Protein AF-H2XK84-F1 (afdb_monomer)

Nearest PDB structures (foldseek):
  4fd4-assembly2_B  TM=8.912E-01  e=1.181E-03  Aedes aegypti
  6dys-assembly1_A  TM=8.605E-01  e=3.946E-03  Drosophila melanogaster
  6v3t-assembly3_C  TM=7.833E-01  e=3.018E-03  Tribolium castaneum
  7ciu-assembly2_B  TM=8.821E-01  e=1.970E-02  Drosophila melanogaster
  7ciu-assembly1_A  TM=8.431E-01  e=1.409E-02  Drosophila melanogaster

Mean predicted aligned error: 5.49 Å

Structure (mmCIF, N/CA/C/O backbone):
data_AF-H2XK84-F1
#
_entry.id   AF-H2XK84-F1
#
loop_
_atom_site.group_PDB
_atom_site.id
_atom_site.type_symbol
_atom_site.label_atom_id
_atom_site.label_alt_id
_atom_site.label_comp_id
_atom_site.label_asym_id
_atom_site.label_entity_id
_atom_site.label_seq_id
_atom_site.pdbx_PDB_ins_code
_atom_site.Cartn_x
_atom_site.Cartn_y
_atom_site.Cartn_z
_atom_site.occupancy
_atom_site.B_iso_or_equiv
_atom_site.auth_seq_id
_atom_site.auth_comp_id
_atom_site.auth_asym_id
_atom_site.auth_atom_id
_atom_site.pdbx_PDB_model_num
ATOM 1 N N . MET A 1 1 ? 22.302 -5.373 -6.977 1.00 50.12 1 MET A N 1
ATOM 2 C CA . MET A 1 1 ? 20.837 -5.304 -6.804 1.00 50.12 1 MET A CA 1
ATOM 3 C C . MET A 1 1 ? 20.271 -5.908 -8.068 1.00 50.12 1 MET A C 1
ATOM 5 O O . MET A 1 1 ? 20.444 -5.278 -9.099 1.00 50.12 1 MET A O 1
ATOM 9 N N . ILE A 1 2 ? 19.759 -7.143 -8.014 1.00 53.50 2 ILE A N 1
ATOM 10 C CA . ILE A 1 2 ? 19.134 -7.768 -9.190 1.00 53.50 2 ILE A CA 1
ATOM 11 C C . ILE A 1 2 ? 18.001 -6.836 -9.599 1.00 53.50 2 ILE A C 1
ATOM 13 O O . ILE A 1 2 ? 17.136 -6.516 -8.777 1.00 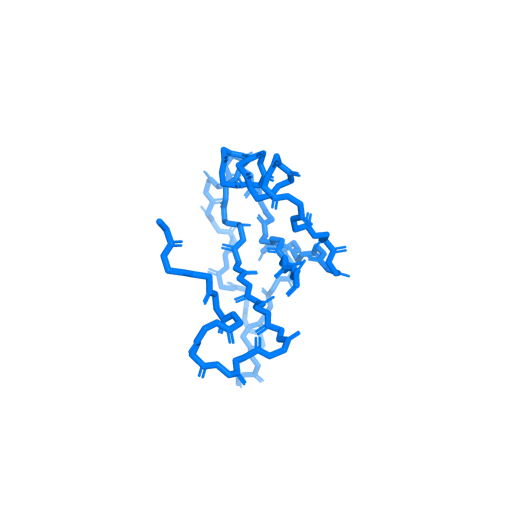53.50 2 ILE A O 1
ATOM 17 N N . LEU A 1 3 ? 18.081 -6.294 -10.807 1.00 67.75 3 LEU A N 1
ATOM 18 C CA . LEU A 1 3 ? 17.043 -5.405 -11.301 1.00 67.75 3 LEU A CA 1
ATOM 19 C C . LEU A 1 3 ? 15.837 -6.299 -11.601 1.00 67.75 3 LEU A C 1
ATOM 21 O O . LEU A 1 3 ? 15.995 -7.307 -12.274 1.00 67.75 3 LEU A O 1
ATOM 25 N N . PHE A 1 4 ? 14.635 -5.963 -11.131 1.00 72.88 4 PHE A N 1
ATOM 26 C CA . PHE A 1 4 ? 13.415 -6.729 -11.450 1.00 72.88 4 PHE A CA 1
ATOM 27 C C . PHE A 1 4 ? 13.245 -6.986 -12.964 1.00 72.88 4 PHE A C 1
ATOM 29 O O . PHE A 1 4 ? 12.737 -8.033 -13.359 1.00 72.88 4 PHE A O 1
ATOM 36 N N . ALA A 1 5 ? 13.785 -6.094 -13.799 1.00 73.69 5 ALA A N 1
ATOM 37 C CA . ALA A 1 5 ? 13.884 -6.255 -15.247 1.00 73.69 5 ALA A CA 1
ATOM 38 C C . ALA A 1 5 ? 14.711 -7.480 -15.696 1.00 73.69 5 ALA A C 1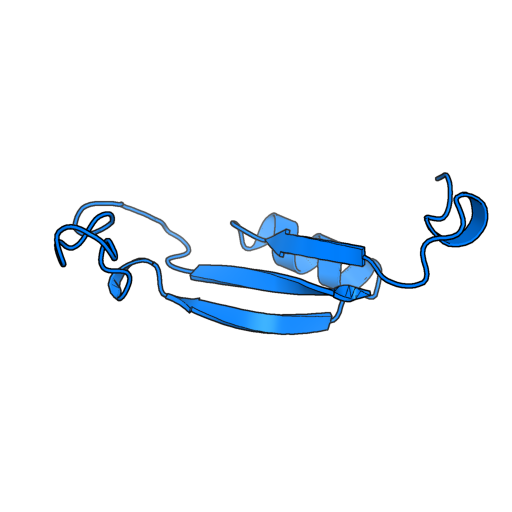
ATOM 40 O O . ALA A 1 5 ? 14.365 -8.116 -16.684 1.00 73.69 5 ALA A O 1
ATOM 41 N N . GLU A 1 6 ? 15.771 -7.859 -14.973 1.00 84.62 6 GLU A N 1
ATOM 42 C CA . GLU A 1 6 ? 16.589 -9.053 -15.266 1.00 84.62 6 GLU A CA 1
ATOM 43 C C . GLU A 1 6 ? 15.811 -10.355 -15.031 1.00 84.62 6 GLU A C 1
ATOM 45 O O . GLU A 1 6 ? 16.137 -11.390 -15.606 1.00 84.62 6 GLU A O 1
ATOM 50 N N . LEU A 1 7 ? 14.759 -10.295 -14.210 1.00 86.25 7 LEU A N 1
ATOM 51 C C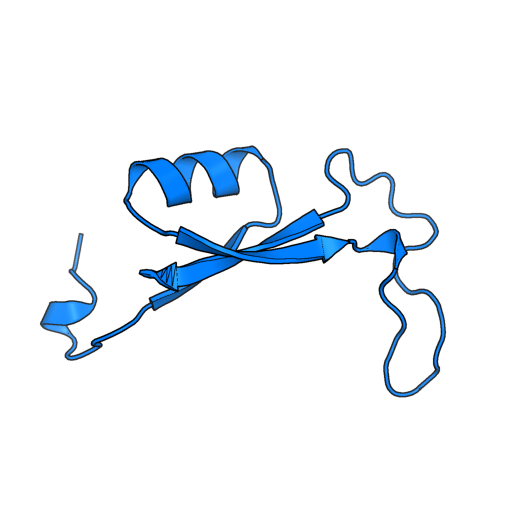A . LEU A 1 7 ? 13.818 -11.390 -13.978 1.00 86.25 7 LEU A CA 1
ATOM 52 C C . LEU A 1 7 ? 12.590 -11.317 -14.907 1.00 86.25 7 LEU A C 1
ATOM 54 O O . LEU A 1 7 ? 11.679 -12.128 -14.766 1.00 86.25 7 LEU A O 1
ATOM 58 N N . GLY A 1 8 ? 12.555 -10.359 -15.842 1.00 90.69 8 GLY A N 1
ATOM 59 C CA . GLY A 1 8 ? 11.458 -10.175 -16.795 1.00 90.69 8 GLY A CA 1
ATOM 60 C C . GLY A 1 8 ? 10.226 -9.461 -16.231 1.00 90.69 8 GLY A C 1
ATOM 61 O O . GLY A 1 8 ? 9.151 -9.576 -16.812 1.00 90.69 8 GLY A O 1
ATOM 62 N N . PHE A 1 9 ? 10.344 -8.747 -15.106 1.00 88.81 9 PHE A N 1
ATOM 63 C CA . PHE A 1 9 ? 9.245 -7.934 -14.581 1.00 88.81 9 PHE A CA 1
ATOM 64 C C . PHE A 1 9 ? 9.307 -6.500 -15.115 1.00 88.81 9 PHE A C 1
ATOM 66 O O . PHE A 1 9 ? 10.292 -5.792 -14.898 1.00 88.81 9 PHE A O 1
ATOM 73 N N . ASP A 1 10 ? 8.206 -6.056 -15.720 1.00 89.50 10 ASP A N 1
ATOM 74 C CA . ASP A 1 10 ? 8.050 -4.696 -16.258 1.00 89.50 10 ASP A CA 1
ATOM 75 C C . ASP A 1 10 ? 7.526 -3.685 -15.228 1.00 89.50 10 ASP A C 1
ATOM 77 O O . ASP A 1 10 ? 7.496 -2.483 -15.489 1.00 89.50 10 ASP A O 1
ATOM 81 N N . PHE A 1 11 ? 7.083 -4.161 -14.062 1.00 88.88 11 PHE A N 1
ATOM 82 C CA . PHE A 1 11 ? 6.574 -3.318 -12.987 1.00 88.88 11 PHE A CA 1
ATOM 83 C C . PHE A 1 11 ? 6.889 -3.911 -11.612 1.00 88.88 11 PHE A C 1
ATOM 85 O O . PHE A 1 11 ? 6.959 -5.126 -11.426 1.00 88.88 11 PHE A O 1
ATOM 92 N N . SER A 1 12 ? 7.020 -3.037 -10.621 1.00 91.50 12 SER A N 1
ATOM 93 C CA . SER A 1 12 ? 7.107 -3.390 -9.209 1.00 91.50 12 SER A CA 1
ATOM 94 C C . SER A 1 12 ? 6.118 -2.555 -8.410 1.00 91.50 12 SER A C 1
ATOM 96 O O . SER A 1 12 ? 5.995 -1.351 -8.622 1.00 91.50 12 SER A O 1
ATOM 98 N N . VAL A 1 13 ? 5.421 -3.188 -7.467 1.00 94.44 13 VAL A N 1
ATOM 99 C CA . VAL A 1 13 ? 4.515 -2.522 -6.526 1.00 94.44 13 VAL A CA 1
ATOM 100 C C . VAL A 1 13 ? 4.887 -2.901 -5.096 1.00 94.44 13 VAL A C 1
ATOM 102 O O . VAL A 1 13 ? 5.255 -4.042 -4.821 1.00 94.44 13 VAL A O 1
ATOM 105 N N . GLY A 1 14 ? 4.801 -1.941 -4.182 1.00 93.38 14 GLY A N 1
ATOM 106 C CA . GLY A 1 14 ? 5.111 -2.121 -2.770 1.00 93.38 14 GLY A CA 1
ATOM 107 C C . GLY A 1 14 ? 4.262 -1.223 -1.879 1.00 93.38 14 GLY A C 1
ATOM 108 O O . GLY A 1 14 ? 3.594 -0.298 -2.344 1.00 93.38 14 GLY A O 1
ATOM 109 N N . PHE A 1 15 ? 4.292 -1.498 -0.579 1.00 94.19 15 PHE A N 1
ATOM 110 C CA . PHE A 1 15 ? 3.549 -0.738 0.421 1.00 94.19 15 PHE A CA 1
ATOM 111 C C . PHE A 1 15 ? 4.519 -0.097 1.409 1.00 94.19 15 PHE A C 1
ATOM 113 O O . PHE A 1 15 ? 5.161 -0.785 2.201 1.00 94.19 15 PHE A O 1
ATOM 120 N N . ALA A 1 16 ? 4.587 1.231 1.407 1.00 93.94 16 ALA A N 1
ATOM 121 C CA . ALA A 1 16 ? 5.301 1.974 2.432 1.00 93.94 16 ALA A CA 1
ATOM 122 C C . ALA A 1 16 ? 4.377 2.203 3.633 1.00 93.94 16 ALA A C 1
ATOM 124 O O . ALA A 1 16 ? 3.455 3.023 3.581 1.00 93.94 16 ALA A O 1
ATOM 125 N N . THR A 1 17 ? 4.647 1.485 4.723 1.00 90.88 17 THR A N 1
ATOM 126 C CA . THR A 1 17 ? 3.897 1.538 5.992 1.00 90.88 17 THR A CA 1
ATOM 127 C C . THR A 1 17 ? 4.514 2.498 7.017 1.00 90.88 17 THR A C 1
ATOM 129 O O . THR A 1 17 ? 4.002 2.654 8.122 1.00 90.88 17 THR A O 1
ATOM 132 N N . SER A 1 18 ? 5.617 3.166 6.663 1.00 88.56 18 SER A N 1
ATOM 133 C CA . SER A 1 18 ? 6.277 4.186 7.481 1.00 88.56 18 SER A CA 1
ATOM 134 C C . SER A 1 18 ? 6.788 5.350 6.627 1.00 88.56 18 SER A C 1
ATOM 136 O O . SER A 1 18 ? 7.050 5.197 5.430 1.00 88.56 18 SER A O 1
ATOM 138 N N . GLU A 1 19 ? 7.010 6.513 7.243 1.00 88.25 19 GLU A N 1
ATOM 139 C CA . GLU A 1 19 ? 7.681 7.630 6.565 1.00 88.25 19 GLU A CA 1
ATOM 140 C C . GLU A 1 19 ? 9.090 7.259 6.100 1.00 88.25 19 GLU A C 1
ATOM 142 O O . GLU A 1 19 ? 9.500 7.628 5.000 1.00 88.25 19 GLU A O 1
ATOM 147 N N . LYS A 1 20 ? 9.821 6.465 6.892 1.00 91.44 20 LYS A N 1
ATOM 148 C CA . LYS A 1 20 ? 11.172 6.023 6.533 1.00 91.44 20 LYS A CA 1
ATOM 149 C C . LYS A 1 20 ? 11.167 5.187 5.251 1.00 91.44 20 LYS A C 1
ATOM 151 O O . LYS A 1 20 ? 11.964 5.468 4.359 1.00 91.44 20 LYS A O 1
ATOM 156 N N . SER A 1 21 ? 10.263 4.210 5.133 1.00 92.69 21 SER A N 1
ATOM 157 C CA . SER A 1 21 ? 10.113 3.419 3.901 1.00 92.69 21 SER A CA 1
ATOM 158 C C . SER A 1 21 ? 9.677 4.292 2.725 1.00 92.69 21 SER A C 1
ATOM 160 O O . SER A 1 21 ? 10.283 4.215 1.665 1.00 92.69 21 SER A O 1
ATOM 162 N N . LEU A 1 22 ? 8.724 5.211 2.933 1.00 93.12 22 LEU A N 1
ATOM 163 C CA . LEU A 1 22 ? 8.265 6.131 1.885 1.00 93.12 22 LEU A CA 1
ATOM 164 C C . LEU A 1 22 ? 9.417 6.973 1.314 1.00 93.12 22 LEU A C 1
ATOM 166 O O . LEU A 1 22 ? 9.494 7.202 0.107 1.00 93.12 22 LEU A O 1
ATOM 170 N N . MET A 1 23 ? 10.315 7.448 2.178 1.00 94.31 23 MET A N 1
ATOM 171 C CA . MET A 1 23 ? 11.472 8.238 1.761 1.00 94.31 23 MET A CA 1
ATOM 172 C C . MET A 1 23 ? 12.521 7.404 1.024 1.00 94.31 23 MET A C 1
ATOM 174 O O . MET A 1 23 ? 13.152 7.921 0.103 1.00 94.31 23 MET A O 1
ATOM 178 N N . ILE A 1 24 ? 12.711 6.137 1.402 1.00 95.00 24 ILE A N 1
ATOM 179 C CA . ILE A 1 24 ? 13.591 5.214 0.675 1.00 95.00 24 ILE A CA 1
ATOM 180 C C . ILE A 1 24 ? 13.024 4.960 -0.724 1.00 95.00 24 ILE A C 1
ATOM 182 O O . ILE A 1 24 ? 13.733 5.202 -1.697 1.00 95.00 24 ILE A O 1
ATOM 186 N N . ASP A 1 25 ? 11.746 4.590 -0.826 1.00 94.75 25 ASP A N 1
ATOM 187 C CA . ASP A 1 25 ? 11.063 4.288 -2.090 1.00 94.75 25 ASP A CA 1
ATOM 188 C C . ASP A 1 25 ? 11.149 5.460 -3.077 1.00 94.75 25 ASP A C 1
ATOM 190 O O . ASP A 1 25 ? 11.538 5.293 -4.236 1.00 94.75 25 ASP A O 1
ATOM 194 N N . LYS A 1 26 ? 10.890 6.685 -2.600 1.00 94.81 26 LYS A N 1
ATOM 195 C CA . LYS A 1 26 ? 11.047 7.904 -3.408 1.00 94.81 26 LYS A CA 1
ATOM 196 C C . LYS A 1 26 ? 12.478 8.094 -3.913 1.00 94.81 26 LYS A C 1
ATOM 198 O O . LYS A 1 26 ? 12.666 8.445 -5.075 1.00 94.81 26 LYS A O 1
ATOM 203 N N . LYS A 1 27 ? 13.491 7.859 -3.068 1.00 96.62 27 LYS A N 1
ATOM 204 C CA . LYS A 1 27 ? 14.909 7.998 -3.453 1.00 96.62 27 LYS A CA 1
ATOM 205 C C . LYS A 1 27 ? 15.324 6.999 -4.529 1.00 96.62 27 LYS A C 1
ATOM 207 O O . LYS A 1 27 ? 16.160 7.332 -5.361 1.00 96.62 27 LYS A O 1
ATOM 212 N N . ILE A 1 28 ? 14.742 5.801 -4.529 1.00 92.75 28 ILE A N 1
ATOM 213 C CA . ILE A 1 28 ? 15.025 4.769 -5.537 1.00 92.75 28 ILE A CA 1
ATOM 214 C C . ILE A 1 28 ? 14.111 4.868 -6.770 1.00 92.75 28 ILE A C 1
ATOM 216 O O . ILE A 1 28 ? 14.182 4.015 -7.657 1.00 92.75 28 ILE A O 1
ATOM 220 N N . GLY A 1 29 ? 13.291 5.919 -6.868 1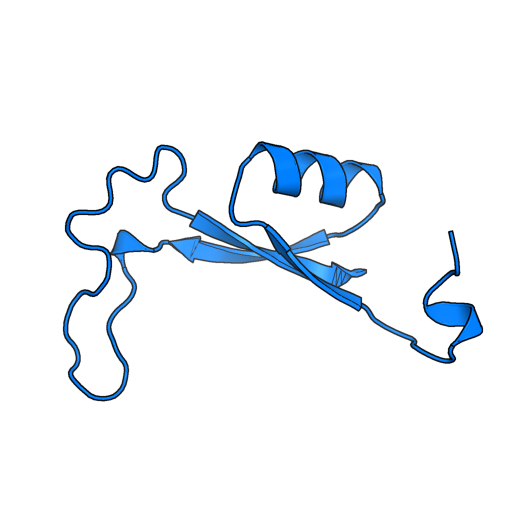.00 93.50 29 GLY A N 1
ATOM 221 C CA . GLY A 1 29 ? 12.508 6.259 -8.057 1.00 93.50 29 GLY A CA 1
ATOM 222 C C . GLY A 1 29 ? 11.100 5.669 -8.109 1.00 93.50 29 GLY A C 1
ATOM 223 O O . GLY A 1 29 ? 10.469 5.750 -9.160 1.00 93.50 29 GLY A O 1
ATOM 224 N N . TYR A 1 30 ? 10.595 5.094 -7.015 1.00 95.19 30 TYR A N 1
ATOM 225 C CA . TYR A 1 30 ? 9.192 4.689 -6.939 1.00 95.19 30 TYR A CA 1
ATOM 226 C C . TYR A 1 30 ? 8.291 5.920 -6.803 1.00 95.19 30 TYR A C 1
ATOM 228 O O . TYR A 1 30 ? 8.624 6.913 -6.147 1.00 95.19 30 TYR A O 1
ATOM 236 N N . LYS A 1 31 ? 7.105 5.833 -7.397 1.00 96.56 31 LYS A N 1
ATOM 237 C CA . LYS A 1 31 ? 6.054 6.850 -7.366 1.00 96.56 31 LYS A CA 1
ATOM 238 C C . LYS A 1 31 ? 4.917 6.388 -6.460 1.00 96.56 31 LYS A C 1
ATOM 240 O O . LYS A 1 31 ? 4.628 5.202 -6.374 1.00 96.56 31 LYS A O 1
ATOM 245 N N . CYS A 1 32 ? 4.254 7.327 -5.788 1.00 96.38 32 CYS A N 1
ATOM 246 C CA . CYS A 1 32 ? 3.073 7.023 -4.980 1.00 96.38 32 CYS A CA 1
ATOM 247 C C . CYS A 1 32 ? 1.835 6.976 -5.884 1.00 96.38 32 CYS A C 1
ATOM 249 O O . CYS A 1 32 ? 1.483 7.991 -6.483 1.00 96.38 32 CYS A O 1
ATOM 251 N N . ALA A 1 33 ? 1.182 5.818 -5.979 1.00 96.75 33 ALA A N 1
ATOM 252 C CA . ALA A 1 33 ? -0.092 5.659 -6.679 1.00 96.75 33 ALA A CA 1
ATOM 253 C C . ALA A 1 33 ? -1.278 6.063 -5.798 1.00 96.75 33 ALA A C 1
ATOM 255 O O . ALA A 1 33 ? -2.216 6.707 -6.261 1.00 96.75 33 ALA A O 1
ATOM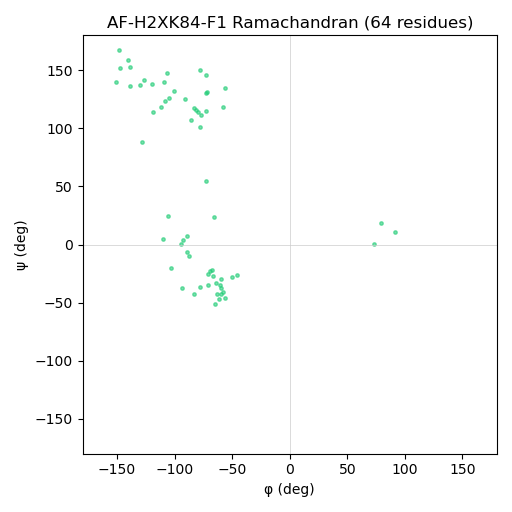 256 N N . ARG A 1 34 ? -1.253 5.670 -4.518 1.00 94.69 34 ARG A N 1
ATOM 257 C CA . ARG A 1 34 ? -2.371 5.882 -3.593 1.00 94.69 34 ARG A CA 1
ATOM 258 C C . ARG A 1 34 ? -1.887 6.011 -2.157 1.00 94.69 34 ARG A C 1
ATOM 260 O O . ARG A 1 34 ? -1.037 5.247 -1.714 1.00 94.69 34 ARG A O 1
ATOM 267 N N . LYS A 1 35 ? -2.499 6.929 -1.410 1.00 93.00 35 LYS A N 1
ATOM 268 C CA . LYS A 1 35 ? -2.372 7.040 0.047 1.00 93.00 35 LYS A CA 1
ATOM 269 C C . LYS A 1 35 ? -3.644 6.503 0.698 1.00 93.00 35 LYS A C 1
ATOM 271 O O . LYS A 1 35 ? -4.739 6.944 0.359 1.00 93.00 35 LYS A O 1
ATOM 276 N N . ILE A 1 36 ? -3.499 5.556 1.614 1.00 90.56 36 ILE A N 1
ATOM 277 C CA . ILE A 1 36 ? -4.601 4.916 2.337 1.00 90.56 36 ILE A CA 1
ATOM 278 C C . ILE A 1 36 ? -4.512 5.353 3.792 1.00 90.56 36 ILE A C 1
ATOM 280 O O . ILE A 1 36 ? -3.509 5.080 4.444 1.00 90.56 36 ILE A O 1
ATOM 284 N N . ASN A 1 37 ? -5.542 6.035 4.295 1.00 88.75 37 ASN A N 1
ATOM 285 C CA . ASN A 1 37 ? -5.642 6.366 5.712 1.00 88.75 37 ASN A CA 1
ATOM 286 C C . ASN A 1 37 ? -6.186 5.155 6.478 1.00 88.75 37 ASN A C 1
ATOM 288 O O . ASN A 1 37 ? -7.335 4.756 6.279 1.00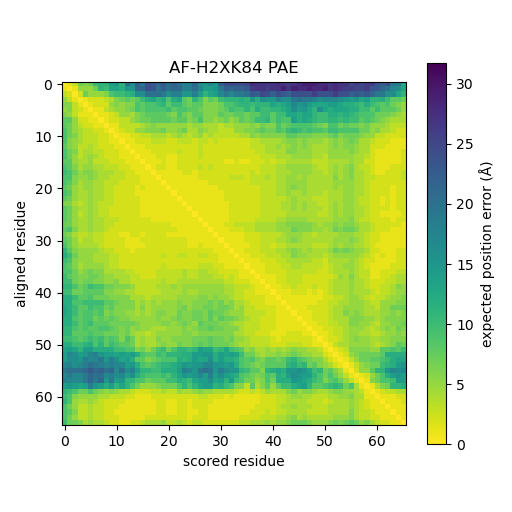 88.75 37 ASN A O 1
ATOM 292 N N . MET A 1 38 ? -5.377 4.601 7.373 1.00 87.50 38 MET A N 1
ATOM 293 C CA . MET A 1 38 ? -5.719 3.393 8.122 1.00 87.50 38 MET A CA 1
ATOM 294 C C . MET A 1 38 ? -6.878 3.620 9.096 1.00 87.50 38 MET A C 1
ATOM 296 O O . MET A 1 38 ? -7.655 2.704 9.330 1.00 87.50 38 MET A O 1
ATOM 300 N N . LEU A 1 39 ? -7.080 4.851 9.579 1.00 86.56 39 LEU A N 1
ATOM 301 C CA . LEU A 1 39 ? -8.219 5.188 10.443 1.00 86.56 39 LEU A CA 1
ATOM 302 C C . LEU A 1 39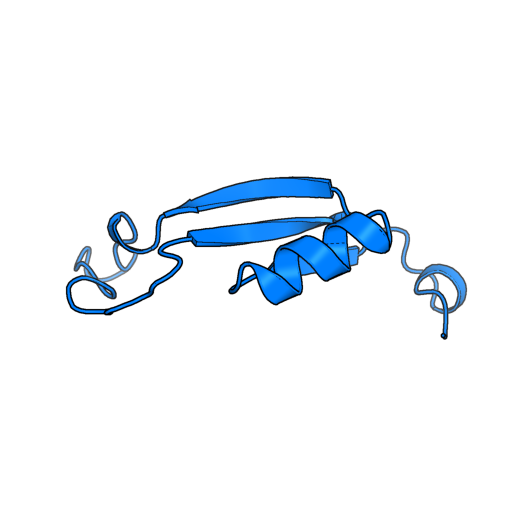 ? -9.562 5.160 9.700 1.00 86.56 39 LEU A C 1
ATOM 304 O O . LEU A 1 39 ? -10.609 5.014 10.319 1.00 86.56 39 LEU A O 1
ATOM 308 N N . SER A 1 40 ? -9.535 5.311 8.372 1.00 86.12 40 SER A N 1
ATOM 309 C CA . SER A 1 40 ? -10.730 5.184 7.526 1.00 86.12 40 SER A CA 1
ATOM 310 C C . SER A 1 40 ? -10.979 3.760 7.038 1.00 86.12 40 SER A C 1
ATOM 312 O O . SER A 1 40 ? -11.995 3.513 6.390 1.00 86.12 40 SER A O 1
ATOM 314 N N . TYR A 1 41 ? -10.057 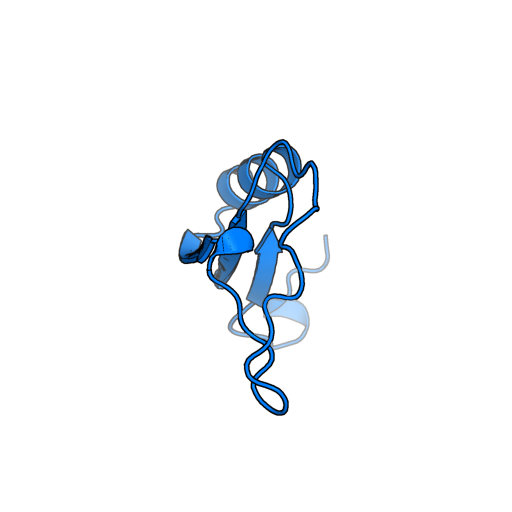2.833 7.309 1.00 88.44 41 TYR A N 1
ATOM 315 C CA . TYR A 1 41 ? -10.212 1.456 6.878 1.00 88.44 41 TYR A CA 1
ATOM 316 C C . TYR A 1 41 ? -11.303 0.765 7.694 1.00 88.44 41 TYR A C 1
ATOM 318 O O . TYR A 1 41 ? -11.306 0.805 8.928 1.00 88.44 41 TYR A O 1
ATOM 326 N N . ARG A 1 42 ? -12.198 0.100 6.972 1.00 91.69 42 ARG A N 1
ATOM 327 C CA . ARG A 1 42 ? -13.206 -0.799 7.515 1.00 91.69 42 ARG A CA 1
ATOM 328 C C . ARG A 1 42 ? -12.976 -2.171 6.919 1.00 91.69 42 ARG A C 1
ATOM 330 O O . ARG A 1 42 ? -12.683 -2.269 5.728 1.00 91.69 42 ARG A O 1
ATOM 337 N N . ASP A 1 43 ? -13.086 -3.190 7.755 1.00 92.25 43 ASP A N 1
ATOM 338 C CA . ASP A 1 43 ? -13.086 -4.569 7.296 1.00 92.25 43 ASP A CA 1
ATOM 339 C C . ASP A 1 43 ? -14.210 -4.774 6.267 1.00 92.25 43 ASP A C 1
ATOM 341 O O . ASP A 1 43 ? -15.316 -4.262 6.453 1.00 92.25 43 ASP A O 1
ATOM 345 N N . SER A 1 44 ? -13.924 -5.442 5.149 1.00 92.56 44 SER A N 1
ATOM 346 C CA . SER A 1 44 ? -14.908 -5.605 4.070 1.00 92.56 44 SER A CA 1
ATOM 347 C C . SER A 1 44 ? -16.037 -6.558 4.431 1.00 92.56 44 SER A C 1
ATOM 349 O O . SER A 1 44 ? -17.126 -6.434 3.874 1.00 92.56 44 SER A O 1
ATOM 351 N N . ASP A 1 45 ? -15.775 -7.487 5.345 1.00 95.50 45 ASP A N 1
ATOM 352 C CA . ASP A 1 45 ? -16.690 -8.570 5.670 1.00 95.50 45 ASP A CA 1
ATOM 353 C C . ASP A 1 45 ? -17.567 -8.171 6.862 1.00 95.50 45 ASP A C 1
ATOM 355 O O . ASP A 1 45 ? -18.766 -8.451 6.872 1.00 95.50 45 ASP A O 1
ATOM 359 N N . THR A 1 46 ? -17.000 -7.456 7.843 1.00 95.44 46 THR A N 1
ATOM 360 C CA . THR A 1 46 ? -17.720 -7.020 9.053 1.00 95.44 46 THR A CA 1
ATOM 361 C C . THR A 1 46 ? -18.129 -5.545 9.046 1.00 95.44 46 THR A C 1
ATOM 363 O O . THR A 1 46 ? -19.023 -5.147 9.792 1.00 95.44 46 THR A O 1
ATOM 366 N N . GLY A 1 47 ? -17.494 -4.700 8.228 1.00 93.06 47 GLY A N 1
ATOM 367 C CA . GLY A 1 47 ? -17.695 -3.244 8.227 1.00 93.06 47 GLY A CA 1
ATOM 368 C C . GLY A 1 47 ? -17.078 -2.512 9.430 1.00 93.06 47 GLY A C 1
ATOM 369 O O . GLY A 1 47 ? -17.191 -1.279 9.537 1.00 93.06 47 GLY A O 1
ATOM 370 N N . GLU A 1 48 ? -16.423 -3.239 10.337 1.00 92.75 48 GLU A N 1
ATOM 371 C CA . GLU A 1 48 ? -15.854 -2.695 11.566 1.00 92.75 48 GLU A CA 1
ATOM 372 C C . GLU A 1 48 ? -14.537 -1.957 11.319 1.00 92.75 48 GLU A C 1
ATOM 374 O O . GLU A 1 48 ? -13.761 -2.267 10.412 1.00 92.75 48 GLU A O 1
ATOM 379 N N . THR A 1 49 ? -14.267 -0.950 12.148 1.00 90.19 49 THR A N 1
ATOM 380 C CA . THR A 1 49 ? -13.011 -0.202 12.080 1.00 90.19 49 THR A CA 1
ATOM 381 C C . THR A 1 49 ? -11.888 -1.015 12.720 1.00 90.19 49 THR A C 1
ATOM 383 O O . THR A 1 49 ? -11.840 -1.155 13.939 1.00 90.19 49 THR A O 1
ATOM 386 N N . VAL A 1 50 ? -10.938 -1.487 11.912 1.00 88.50 50 VAL A N 1
ATOM 387 C CA . VAL A 1 50 ? -9.857 -2.375 12.387 1.00 88.50 50 VAL A CA 1
ATOM 388 C C . VAL A 1 50 ? -8.750 -1.621 13.129 1.00 88.50 50 VAL A C 1
ATOM 390 O O . VAL A 1 50 ? -8.205 -2.109 14.113 1.00 88.50 50 VAL A O 1
ATOM 393 N N . PHE A 1 51 ? -8.419 -0.403 12.695 1.00 85.06 51 PHE A N 1
ATOM 394 C CA . PHE A 1 51 ? -7.272 0.354 13.221 1.00 85.06 51 PHE A CA 1
ATOM 395 C C . PHE A 1 51 ? -7.676 1.507 14.150 1.00 85.06 51 PHE A C 1
ATOM 397 O O . PHE A 1 51 ? -6.926 2.467 14.302 1.00 85.06 51 PHE A O 1
ATOM 404 N N . ALA A 1 52 ? -8.854 1.426 14.778 1.00 76.81 52 ALA A N 1
ATOM 405 C CA . ALA A 1 52 ? -9.436 2.519 15.564 1.00 76.81 52 ALA A CA 1
ATOM 406 C C . ALA A 1 52 ? -8.566 2.982 16.749 1.00 76.81 52 ALA A C 1
ATOM 408 O O . ALA A 1 52 ? -8.621 4.148 17.128 1.00 76.81 52 ALA A O 1
ATOM 409 N N . GLN A 1 53 ? -7.776 2.075 17.330 1.00 73.44 53 GLN A N 1
ATOM 410 C CA . GLN A 1 53 ? -6.932 2.337 18.505 1.00 73.44 53 GLN A CA 1
ATOM 411 C C . GLN A 1 53 ? -5.436 2.345 18.186 1.00 73.44 53 GLN A C 1
ATOM 413 O O . GLN A 1 53 ? -4.605 2.413 19.088 1.00 73.44 53 GLN A O 1
ATOM 418 N N . ALA A 1 54 ? -5.065 2.217 16.913 1.00 68.19 54 ALA A N 1
ATOM 419 C CA . ALA A 1 54 ? -3.666 2.112 16.561 1.00 68.19 54 ALA A CA 1
ATOM 420 C C . ALA A 1 54 ? -2.997 3.487 16.742 1.00 68.19 54 ALA A C 1
ATOM 422 O O . ALA A 1 54 ? -3.311 4.434 16.021 1.00 68.19 54 ALA A O 1
ATOM 423 N N . GLU A 1 55 ? -2.051 3.599 17.680 1.00 66.81 55 GLU A N 1
ATOM 424 C CA . GLU A 1 55 ? -1.174 4.770 17.839 1.00 66.81 55 GLU A CA 1
ATOM 425 C C . GLU A 1 55 ? -0.131 4.820 16.708 1.00 66.81 55 GLU A C 1
ATOM 427 O O . GLU A 1 55 ? 1.088 4.824 16.906 1.00 66.81 55 GLU A O 1
ATOM 432 N N . LEU A 1 56 ? -0.599 4.799 15.463 1.00 64.19 56 LEU A N 1
ATOM 433 C CA . LEU A 1 56 ? 0.264 4.876 14.303 1.00 64.19 56 LEU A CA 1
ATOM 434 C C . LEU A 1 56 ? 0.669 6.340 14.159 1.00 64.19 56 LEU A C 1
ATOM 436 O O . LEU A 1 56 ? -0.070 7.157 13.616 1.00 64.19 56 LEU A O 1
ATOM 440 N N . LYS A 1 57 ? 1.890 6.678 14.595 1.00 64.81 57 LYS A N 1
ATOM 441 C CA . LYS A 1 57 ? 2.507 7.997 14.331 1.00 64.81 57 LYS A CA 1
ATOM 442 C C . LYS A 1 57 ? 2.353 8.437 12.866 1.00 64.81 57 LYS A C 1
ATOM 444 O O . LYS A 1 57 ? 2.304 9.626 12.580 1.00 64.81 57 LYS A O 1
ATOM 449 N N . HIS A 1 58 ? 2.227 7.472 11.953 1.00 67.00 58 HIS A N 1
ATOM 450 C CA . HIS A 1 58 ? 1.987 7.675 10.534 1.00 67.00 58 HIS A CA 1
ATOM 451 C C . HIS A 1 58 ? 0.781 6.824 10.113 1.00 67.00 58 HIS A C 1
ATOM 453 O O . HIS A 1 58 ? 0.932 5.676 9.708 1.00 67.00 58 HIS A O 1
ATOM 459 N N . ASN A 1 59 ? -0.427 7.381 10.235 1.00 77.06 59 ASN A N 1
ATOM 460 C CA . ASN A 1 59 ? -1.727 6.730 9.984 1.00 77.06 59 ASN A CA 1
ATOM 461 C C . ASN A 1 59 ? -1.978 6.322 8.518 1.00 77.06 59 ASN A C 1
ATOM 463 O O . ASN A 1 59 ? -3.125 6.276 8.067 1.00 77.06 59 ASN A O 1
ATOM 467 N N . CYS A 1 60 ? -0.936 6.116 7.713 1.00 87.50 60 CYS A N 1
ATOM 468 C CA . CYS A 1 60 ? -1.077 5.943 6.278 1.00 87.50 60 CYS A CA 1
ATOM 469 C C . CYS A 1 60 ? -0.177 4.857 5.709 1.00 87.50 60 CYS A C 1
ATOM 471 O O . CYS A 1 60 ? 1.025 4.830 5.960 1.00 87.50 60 CYS A O 1
ATOM 473 N N . VAL A 1 61 ? -0.764 4.053 4.829 1.00 91.50 61 VAL A N 1
ATOM 474 C CA . VAL A 1 61 ? -0.039 3.174 3.915 1.00 91.50 61 VAL A CA 1
ATOM 475 C C . VAL A 1 61 ? 0.009 3.845 2.549 1.00 91.50 61 VAL A C 1
ATOM 477 O O . VAL A 1 61 ? -1.007 4.341 2.057 1.00 91.50 61 VAL A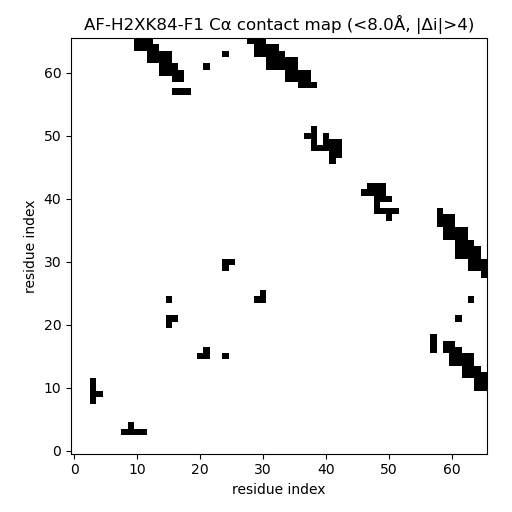 O 1
ATOM 480 N N . HIS A 1 62 ? 1.186 3.884 1.932 1.00 94.25 62 HIS A N 1
ATOM 481 C CA . HIS A 1 62 ? 1.357 4.407 0.579 1.00 94.25 62 HIS A CA 1
ATOM 482 C C . HIS A 1 62 ? 1.627 3.250 -0.375 1.00 94.25 62 HIS A C 1
ATOM 484 O O . HIS A 1 62 ? 2.564 2.483 -0.172 1.00 94.25 62 HIS A O 1
ATOM 490 N N . VAL A 1 63 ? 0.802 3.133 -1.410 1.00 96.12 63 VAL A N 1
ATOM 491 C CA . VAL A 1 63 ? 1.018 2.201 -2.515 1.00 96.12 63 VAL A CA 1
ATOM 492 C C . VAL A 1 63 ? 2.043 2.834 -3.445 1.00 96.12 63 VAL A C 1
ATOM 494 O O . VAL A 1 63 ? 1.781 3.882 -4.040 1.00 96.12 63 VAL A O 1
ATOM 497 N N . MET A 1 64 ? 3.210 2.215 -3.532 1.00 97.19 64 MET A N 1
ATOM 498 C CA . MET A 1 64 ? 4.366 2.688 -4.280 1.00 97.19 64 MET A CA 1
ATOM 499 C C . MET A 1 64 ? 4.570 1.799 -5.503 1.00 97.19 64 MET A C 1
ATOM 501 O O . MET A 1 64 ? 4.420 0.587 -5.396 1.00 97.19 64 MET A O 1
ATOM 505 N N . TYR A 1 65 ? 4.925 2.372 -6.651 1.00 95.44 65 TYR A N 1
ATOM 506 C CA . TYR A 1 65 ? 5.200 1.606 -7.869 1.00 95.44 65 TYR A CA 1
ATOM 507 C C . TYR A 1 65 ? 6.407 2.141 -8.638 1.00 95.44 65 TYR A C 1
ATOM 509 O O . TYR A 1 65 ? 6.712 3.335 -8.555 1.00 95.44 65 TYR A O 1
ATOM 517 N N . LYS A 1 66 ? 7.076 1.268 -9.388 1.00 91.38 66 LYS A N 1
ATOM 518 C CA . LYS A 1 66 ? 8.176 1.608 -10.293 1.00 91.38 66 LYS A CA 1
ATOM 519 C C . LYS A 1 66 ? 8.172 0.710 -11.515 1.00 91.38 66 LYS A C 1
ATOM 521 O O . LYS A 1 66 ? 7.863 -0.488 -11.342 1.00 91.38 66 LYS A O 1
#

Sequence (66 aa):
MILFAELGFDFSVGFATSEKSLMIDKKIGYKCARKINMLSYRDSDTGETVFAQAELKHNCVHVMYK

Radius of gyration: 14.69 Å; Cα contacts (8 Å, |Δi|>4): 90; chains: 1; bounding box: 39×20×35 Å

Solvent-accessible surface area (backbone atoms only — not comparable to full-atom values): 3998 Å² total; per-residue (Å²): 129,88,52,59,59,82,76,70,41,90,66,48,77,48,74,25,67,40,70,70,50,44,54,51,41,48,75,75,62,32,43,79,81,45,79,42,54,45,72,76,40,49,43,89,89,78,62,46,64,76,41,74,80,62,87,51,94,54,53,42,38,31,38,30,35,78

Secondary structure (DSSP, 8-state):
---GGGGT-S--EEEE-SHHHHHHHHHTT-EEEEEEEGGG-B-TTT--BTTTT---SS-EEEEEE-

pLDDT: mean 87.12, std 10.78, range [50.12, 97.19]

Foldseek 3Di:
DPDVVVVVDPKDKDKDLDPVSVVVLVVVPWDFPDKDQLQPDADPVPRHRPCVPPPRPDRIITIIMD

Organism: Ciona intestinalis (NCBI:txid7719)